Protein AF-A0A256CBD4-F1 (afdb_monomer_lite)

Structure (mmCIF, N/CA/C/O backbone):
data_AF-A0A256CBD4-F1
#
_entry.id   AF-A0A256CBD4-F1
#
loop_
_atom_site.group_PDB
_atom_site.id
_atom_site.type_symbol
_atom_site.label_atom_id
_atom_site.label_alt_id
_atom_site.label_comp_id
_atom_site.label_asym_id
_atom_site.label_entity_id
_atom_site.label_seq_id
_atom_site.pdbx_PDB_ins_code
_atom_site.Cartn_x
_atom_site.Cartn_y
_atom_site.Cartn_z
_atom_site.occupancy
_atom_site.B_iso_or_equiv
_atom_site.auth_seq_id
_atom_site.auth_comp_id
_atom_site.auth_asym_id
_atom_site.auth_atom_id
_atom_site.pdbx_PDB_model_num
ATOM 1 N N . MET A 1 1 ? -26.320 -2.472 10.572 1.00 41.25 1 MET A N 1
ATOM 2 C CA . MET A 1 1 ? -25.770 -3.140 9.368 1.00 41.25 1 MET A CA 1
ATOM 3 C C . MET A 1 1 ? -24.590 -2.322 8.862 1.00 41.25 1 MET A C 1
ATOM 5 O O . MET A 1 1 ? -24.814 -1.251 8.315 1.00 41.25 1 MET A O 1
ATOM 9 N N . ASN A 1 2 ? -23.347 -2.771 9.070 1.00 53.47 2 ASN A N 1
ATOM 10 C CA . ASN A 1 2 ? -22.174 -2.076 8.524 1.00 53.47 2 ASN A CA 1
ATOM 11 C C . ASN A 1 2 ? -22.102 -2.347 7.014 1.00 53.47 2 ASN A C 1
ATOM 13 O O . ASN A 1 2 ? -21.781 -3.458 6.599 1.00 53.47 2 ASN A O 1
ATOM 17 N N . GLN A 1 3 ? -22.453 -1.352 6.193 1.00 62.62 3 GLN A N 1
ATOM 18 C CA . GLN A 1 3 ? -22.394 -1.458 4.732 1.00 62.62 3 GLN A CA 1
ATOM 19 C C . GLN A 1 3 ? -20.960 -1.764 4.272 1.00 62.62 3 GLN A C 1
ATOM 21 O O . GLN A 1 3 ? -19.996 -1.205 4.797 1.00 62.62 3 GLN A O 1
ATOM 26 N N . SER A 1 4 ? -20.789 -2.662 3.302 1.00 72.31 4 SER A N 1
ATOM 27 C CA . SER A 1 4 ? -19.468 -2.971 2.748 1.00 72.31 4 SER A CA 1
ATOM 28 C C . SER A 1 4 ? -18.983 -1.823 1.862 1.00 72.31 4 SER A C 1
ATOM 30 O O . SER A 1 4 ? -19.608 -1.540 0.841 1.00 72.31 4 SER A O 1
ATOM 32 N N . LEU A 1 5 ? -17.859 -1.196 2.211 1.00 77.38 5 LEU A N 1
ATOM 33 C CA . LEU A 1 5 ? -17.226 -0.162 1.384 1.00 77.38 5 LEU A CA 1
ATOM 34 C C . LEU A 1 5 ? -16.173 -0.837 0.498 1.00 77.38 5 LEU A C 1
ATOM 36 O O . LEU A 1 5 ? -15.347 -1.578 1.019 1.00 77.38 5 LEU A O 1
ATOM 40 N N . THR A 1 6 ? -16.197 -0.653 -0.823 1.00 77.00 6 THR A N 1
ATOM 41 C CA . THR A 1 6 ? -15.226 -1.295 -1.731 1.00 77.00 6 THR A CA 1
ATOM 42 C C . THR A 1 6 ? -14.678 -0.298 -2.730 1.00 77.00 6 THR A C 1
ATOM 44 O O . THR A 1 6 ? -15.437 0.252 -3.521 1.00 77.00 6 THR A O 1
ATOM 47 N N . PHE A 1 7 ? -13.354 -0.162 -2.757 1.00 75.25 7 PHE A N 1
ATOM 48 C CA . PHE A 1 7 ? -12.644 0.611 -3.766 1.00 75.25 7 PHE A CA 1
ATOM 49 C C . PHE A 1 7 ? -11.817 -0.308 -4.662 1.00 75.25 7 PHE A C 1
ATOM 51 O O . PHE A 1 7 ? -11.298 -1.350 -4.243 1.00 75.25 7 PHE A O 1
ATOM 58 N N . LYS A 1 8 ? -11.709 0.084 -5.929 1.00 67.56 8 LYS A N 1
ATOM 59 C CA . LYS A 1 8 ? -10.871 -0.573 -6.932 1.00 67.56 8 LYS A CA 1
ATOM 60 C C . LYS A 1 8 ? -9.859 0.438 -7.436 1.00 67.56 8 LYS A C 1
ATOM 62 O O . LYS A 1 8 ? -10.170 1.621 -7.527 1.00 67.56 8 LYS A O 1
ATOM 67 N N . THR A 1 9 ? -8.674 -0.029 -7.802 1.00 63.69 9 THR A N 1
ATOM 68 C CA . THR A 1 9 ? -7.705 0.832 -8.481 1.00 63.69 9 THR A CA 1
ATOM 69 C C . THR A 1 9 ? -8.322 1.326 -9.801 1.00 63.69 9 THR A C 1
ATOM 71 O O . THR A 1 9 ? -8.875 0.504 -10.542 1.00 63.69 9 THR A O 1
ATOM 74 N N . PRO A 1 10 ? -8.276 2.634 -10.111 1.00 64.44 10 PRO A N 1
ATOM 75 C CA . PRO A 1 10 ? -8.898 3.178 -11.316 1.00 64.44 10 PRO A CA 1
ATOM 76 C C . PRO A 1 10 ? -8.264 2.612 -12.593 1.00 64.44 10 PRO A C 1
ATOM 78 O O . PRO A 1 10 ? -7.061 2.345 -12.638 1.00 64.44 10 PRO A O 1
ATOM 81 N N . ALA A 1 11 ? -9.058 2.485 -13.663 1.00 58.50 11 ALA A N 1
ATOM 82 C CA . ALA A 1 11 ? -8.589 2.005 -14.970 1.00 58.50 11 ALA A CA 1
ATOM 83 C C . ALA A 1 11 ? -7.445 2.871 -15.533 1.00 58.50 11 ALA A C 1
ATOM 85 O O . ALA A 1 11 ? -6.521 2.358 -16.156 1.00 58.50 11 ALA A O 1
ATOM 86 N N . GLN A 1 12 ? -7.451 4.173 -15.230 1.00 54.25 12 GLN A N 1
ATOM 87 C CA . GLN A 1 12 ? -6.362 5.090 -15.567 1.00 54.25 12 GLN A CA 1
ATOM 88 C C . GLN A 1 12 ? -5.048 4.715 -14.859 1.00 54.25 12 GLN A C 1
ATOM 90 O O . GLN A 1 12 ? -3.988 4.769 -15.474 1.00 54.25 12 GLN A O 1
ATOM 95 N N . GLY A 1 13 ? -5.113 4.245 -13.608 1.00 58.03 13 GLY A N 1
ATOM 96 C CA . GLY A 1 13 ? -3.959 3.692 -12.896 1.00 58.03 13 GLY A CA 1
ATOM 97 C C . GLY A 1 13 ? -3.445 2.402 -13.539 1.00 58.03 13 GLY A C 1
ATOM 98 O O . GLY A 1 13 ? -2.240 2.220 -13.663 1.00 58.03 13 GLY A O 1
ATOM 99 N N . GLN A 1 14 ? -4.338 1.543 -14.041 1.00 60.56 14 GLN A N 1
ATOM 100 C CA . GLN A 1 14 ? -3.950 0.330 -14.774 1.00 60.56 14 GLN A CA 1
ATOM 101 C C . GLN A 1 14 ? -3.270 0.642 -16.116 1.00 60.56 14 GLN A C 1
ATOM 103 O O . GLN A 1 14 ? -2.287 -0.007 -16.467 1.00 60.56 14 GLN A O 1
ATOM 108 N N . LEU A 1 15 ? -3.747 1.661 -16.835 1.00 60.94 15 LEU A N 1
ATOM 109 C CA . LEU A 1 15 ? -3.182 2.108 -18.112 1.00 60.94 15 LEU A CA 1
ATOM 110 C C . LEU A 1 15 ? -1.800 2.752 -17.933 1.00 60.94 15 LEU A C 1
ATOM 112 O O . LEU A 1 15 ? -0.858 2.389 -18.633 1.00 60.94 15 LEU A O 1
ATOM 116 N N . VAL A 1 16 ? -1.651 3.638 -16.942 1.00 62.09 16 VAL A N 1
ATOM 117 C CA . VAL A 1 16 ? -0.349 4.223 -16.570 1.00 62.09 16 VAL A CA 1
ATOM 118 C C . VAL A 1 16 ? 0.645 3.123 -16.185 1.00 62.09 16 VAL A C 1
ATOM 120 O O . VAL A 1 16 ? 1.810 3.178 -16.571 1.00 62.09 16 VAL A O 1
ATOM 123 N N . MET A 1 17 ? 0.182 2.076 -15.499 1.00 62.62 17 MET A N 1
ATOM 124 C CA . MET A 1 17 ? 1.027 0.938 -15.136 1.00 62.62 17 MET A CA 1
ATOM 125 C C . MET A 1 17 ? 1.418 0.082 -16.334 1.00 62.62 17 MET A C 1
ATOM 127 O O . MET A 1 17 ? 2.583 -0.290 -16.432 1.00 62.62 17 MET A O 1
ATOM 131 N N . ALA A 1 18 ? 0.507 -0.181 -17.273 1.00 65.00 18 ALA A N 1
ATOM 132 C CA . ALA A 1 18 ? 0.836 -0.883 -18.513 1.00 65.00 18 ALA A CA 1
ATOM 133 C C . ALA A 1 18 ? 1.900 -0.122 -19.325 1.00 65.00 18 ALA A C 1
ATOM 135 O O . ALA A 1 18 ? 2.876 -0.719 -19.787 1.00 65.00 18 ALA A O 1
ATOM 136 N N . VAL A 1 19 ? 1.767 1.205 -19.424 1.00 67.56 19 VAL A N 1
ATOM 137 C CA . VAL A 1 19 ? 2.770 2.070 -20.063 1.00 67.56 19 VAL A CA 1
ATOM 138 C C . VAL A 1 19 ? 4.108 1.989 -19.324 1.00 67.56 19 VAL A C 1
ATOM 140 O O . VAL A 1 19 ? 5.146 1.830 -19.959 1.00 67.56 19 VAL A O 1
ATOM 143 N N . TYR A 1 20 ? 4.110 2.017 -17.991 1.00 66.88 20 TYR A N 1
ATOM 144 C CA . TYR A 1 20 ? 5.350 1.982 -17.217 1.00 66.88 20 TYR A CA 1
ATOM 145 C C . TYR A 1 20 ? 6.059 0.624 -17.259 1.00 66.88 20 TYR A C 1
ATOM 147 O O . TYR A 1 20 ? 7.273 0.573 -17.429 1.00 66.88 20 TYR A O 1
ATOM 155 N N . ILE A 1 21 ? 5.312 -0.481 -17.185 1.00 69.62 21 ILE A N 1
ATOM 156 C CA . ILE A 1 21 ? 5.852 -1.831 -17.400 1.00 69.62 21 ILE A CA 1
ATOM 157 C C . ILE A 1 21 ? 6.487 -1.913 -18.786 1.00 69.62 21 ILE A C 1
ATOM 159 O O . ILE A 1 21 ? 7.579 -2.458 -18.919 1.00 69.62 21 ILE A O 1
ATOM 163 N N . THR A 1 22 ? 5.853 -1.322 -19.801 1.00 70.94 22 THR A N 1
ATOM 164 C CA . THR A 1 22 ? 6.408 -1.267 -21.158 1.00 70.94 22 THR A CA 1
ATOM 165 C C . THR A 1 22 ? 7.712 -0.466 -21.190 1.00 70.94 22 THR A C 1
ATOM 167 O O . THR A 1 22 ? 8.704 -0.959 -21.718 1.00 70.94 22 THR A O 1
ATOM 170 N N . ILE A 1 23 ? 7.760 0.717 -20.565 1.00 74.38 23 ILE A N 1
ATOM 171 C CA . ILE A 1 23 ? 8.977 1.545 -20.488 1.00 74.38 23 ILE A CA 1
ATOM 172 C C . ILE A 1 23 ? 10.101 0.817 -19.739 1.00 74.38 23 ILE A C 1
ATOM 174 O O . ILE A 1 23 ? 11.216 0.754 -20.254 1.00 74.38 23 ILE A O 1
ATOM 178 N N . ILE A 1 24 ? 9.823 0.224 -18.569 1.00 72.38 24 ILE A N 1
ATOM 179 C CA . ILE A 1 24 ? 10.808 -0.582 -17.832 1.00 72.38 24 ILE A CA 1
ATOM 180 C C . ILE A 1 24 ? 11.293 -1.723 -18.715 1.00 72.38 24 ILE A C 1
ATOM 182 O O . ILE A 1 24 ? 12.493 -1.942 -18.803 1.00 72.38 24 ILE A O 1
ATOM 186 N N . THR A 1 25 ? 10.387 -2.435 -19.384 1.00 71.50 25 THR A N 1
ATOM 187 C CA . THR A 1 25 ? 10.741 -3.572 -20.241 1.00 71.50 25 THR A CA 1
ATOM 188 C C . THR A 1 25 ? 11.666 -3.135 -21.375 1.00 71.50 25 THR A C 1
ATOM 190 O O . THR A 1 25 ? 12.689 -3.772 -21.600 1.00 71.50 25 THR A O 1
ATOM 193 N N . VAL A 1 26 ? 11.374 -2.015 -22.044 1.00 75.75 26 VAL A N 1
ATOM 194 C CA . VAL A 1 26 ? 12.234 -1.454 -23.099 1.00 75.75 26 VAL A CA 1
ATOM 195 C C . VAL A 1 26 ? 13.600 -1.043 -22.544 1.00 75.75 26 VAL A C 1
ATOM 197 O O . VAL A 1 26 ? 14.624 -1.379 -23.135 1.00 75.75 26 VAL A O 1
ATOM 200 N N . PHE A 1 27 ? 13.638 -0.371 -21.392 1.00 73.88 27 PHE A N 1
ATOM 201 C CA . PHE A 1 27 ? 14.883 0.058 -20.750 1.00 73.88 27 PHE A CA 1
ATOM 202 C C . PHE A 1 27 ? 15.741 -1.134 -20.298 1.00 73.88 27 PHE A C 1
ATOM 204 O O . PHE A 1 27 ? 16.954 -1.159 -20.489 1.00 73.88 27 PHE A O 1
ATOM 211 N N . VAL A 1 28 ? 15.095 -2.169 -19.767 1.00 69.38 28 VAL A N 1
ATOM 212 C CA . VAL A 1 28 ? 15.706 -3.440 -19.376 1.00 69.38 28 VAL A CA 1
ATOM 213 C C . VAL A 1 28 ? 16.276 -4.181 -20.585 1.00 69.38 28 VAL A C 1
ATOM 215 O O . VAL A 1 28 ? 17.405 -4.660 -20.520 1.00 69.38 28 VAL A O 1
ATOM 218 N N . ILE A 1 29 ? 15.538 -4.244 -21.699 1.00 73.19 29 ILE A N 1
ATOM 219 C CA . ILE A 1 29 ? 16.024 -4.836 -22.955 1.00 73.19 29 ILE A CA 1
ATOM 220 C C . ILE A 1 29 ? 17.233 -4.055 -23.479 1.00 73.19 29 ILE A C 1
ATOM 222 O O . ILE A 1 29 ? 18.202 -4.666 -23.927 1.00 73.19 29 ILE A O 1
ATOM 226 N N . PHE A 1 30 ? 17.202 -2.723 -23.396 1.00 73.94 30 PHE A N 1
ATOM 227 C CA . PHE A 1 30 ? 18.315 -1.867 -23.801 1.00 73.94 30 PHE A CA 1
ATOM 228 C C . PHE A 1 30 ? 19.579 -2.138 -22.970 1.00 73.94 30 PHE A C 1
ATOM 230 O O . PHE A 1 30 ? 20.643 -2.355 -23.543 1.00 73.94 30 PHE A O 1
ATOM 237 N N . ILE A 1 31 ? 19.462 -2.222 -21.640 1.00 69.69 31 ILE A N 1
ATOM 238 C CA . ILE A 1 31 ? 20.588 -2.564 -20.753 1.00 69.69 31 ILE A CA 1
ATOM 239 C C . ILE A 1 31 ? 21.091 -3.986 -21.020 1.00 69.69 31 ILE A C 1
ATOM 241 O O . ILE A 1 31 ? 22.293 -4.197 -21.138 1.00 69.69 31 ILE A O 1
ATOM 245 N N . ALA A 1 32 ? 20.194 -4.965 -21.166 1.00 67.62 32 ALA A N 1
ATOM 246 C CA . ALA A 1 32 ? 20.583 -6.346 -21.452 1.00 67.62 32 ALA A CA 1
ATOM 247 C C . ALA A 1 32 ? 21.361 -6.465 -22.772 1.00 67.62 32 ALA A C 1
ATOM 249 O O . ALA A 1 32 ? 22.341 -7.202 -22.849 1.00 67.62 32 ALA A O 1
ATOM 250 N N . ARG A 1 33 ? 20.953 -5.701 -23.797 1.00 69.38 33 ARG A N 1
ATOM 251 C CA . ARG A 1 33 ? 21.657 -5.596 -25.084 1.00 69.38 33 ARG A CA 1
ATOM 252 C C . ARG A 1 33 ? 23.006 -4.887 -24.959 1.00 69.38 33 ARG A C 1
ATOM 254 O O . ARG A 1 33 ? 23.935 -5.280 -25.649 1.00 69.38 33 ARG A O 1
ATOM 261 N N . ALA A 1 34 ? 23.109 -3.861 -24.116 1.00 72.00 34 ALA A N 1
ATOM 262 C CA . ALA A 1 34 ? 24.326 -3.066 -23.950 1.00 72.00 34 ALA A CA 1
ATOM 263 C C . ALA A 1 34 ? 25.381 -3.727 -23.048 1.00 72.00 34 ALA A C 1
ATOM 265 O O . ALA A 1 34 ? 26.563 -3.427 -23.173 1.00 72.00 34 ALA A O 1
ATOM 266 N N . SER A 1 35 ? 24.966 -4.591 -22.121 1.00 67.44 35 SER A N 1
ATOM 267 C CA . SER A 1 35 ? 25.841 -5.160 -21.088 1.00 67.44 35 SER A CA 1
ATOM 268 C C . SER A 1 35 ? 26.051 -6.674 -21.214 1.00 67.44 35 SER A C 1
ATOM 270 O O . SER A 1 35 ? 26.644 -7.262 -20.316 1.00 67.44 35 SER A O 1
ATOM 272 N N . GLU A 1 36 ? 25.528 -7.313 -22.271 1.00 71.31 36 GLU A N 1
ATOM 273 C CA . GLU A 1 36 ? 25.529 -8.781 -22.473 1.00 71.31 36 GLU A CA 1
ATOM 274 C C . GLU A 1 36 ? 25.007 -9.574 -21.254 1.00 71.31 36 GLU A C 1
ATOM 276 O O . GLU A 1 36 ? 25.314 -10.749 -21.044 1.00 71.31 36 GLU A O 1
ATOM 281 N N . VAL A 1 37 ? 24.187 -8.927 -20.421 1.00 65.06 37 VAL A N 1
ATOM 282 C CA . VAL A 1 37 ? 23.649 -9.516 -19.194 1.00 65.06 37 VAL A CA 1
ATOM 283 C C . VAL A 1 37 ? 22.540 -10.495 -19.554 1.00 65.06 37 VAL A C 1
ATOM 285 O O . VAL A 1 37 ? 21.672 -10.217 -20.385 1.00 65.06 37 VAL A O 1
ATOM 288 N N . ASN A 1 38 ? 22.531 -11.643 -18.877 1.00 65.19 38 ASN A N 1
ATOM 289 C CA . ASN A 1 38 ? 21.531 -12.679 -19.089 1.00 65.19 38 ASN A CA 1
ATOM 290 C C . ASN A 1 38 ? 20.113 -12.149 -18.791 1.00 65.19 38 ASN A C 1
ATOM 292 O O . ASN A 1 38 ? 19.745 -11.892 -17.641 1.00 65.19 38 ASN A O 1
ATOM 296 N N . ILE A 1 39 ? 19.310 -12.032 -19.851 1.00 64.88 39 ILE A N 1
ATOM 297 C CA . ILE A 1 39 ? 17.927 -11.521 -19.865 1.00 64.88 39 ILE A CA 1
ATOM 298 C C . ILE A 1 39 ? 17.028 -12.242 -18.843 1.00 64.88 39 ILE A C 1
ATOM 300 O O . ILE A 1 39 ? 16.074 -11.657 -18.329 1.00 64.88 39 ILE A O 1
ATOM 304 N N . SER A 1 40 ? 17.360 -13.487 -18.491 1.00 64.62 40 SER A N 1
ATOM 305 C CA . SER A 1 40 ? 16.582 -14.329 -17.577 1.00 64.62 40 SER A CA 1
ATOM 306 C C . SER A 1 40 ? 16.388 -13.699 -16.193 1.00 64.62 40 SER A C 1
ATOM 308 O O . SER A 1 40 ? 15.274 -13.702 -15.678 1.00 64.62 40 SER A O 1
ATOM 310 N N . TRP A 1 41 ? 17.430 -13.100 -15.602 1.00 63.03 41 TRP A N 1
ATOM 311 C CA . TRP A 1 41 ? 17.324 -12.446 -14.286 1.00 63.03 41 TRP A CA 1
ATOM 312 C C . TRP A 1 41 ? 16.481 -11.170 -14.332 1.00 63.03 41 TRP A C 1
ATOM 314 O O . TRP A 1 41 ? 15.755 -10.848 -13.392 1.00 63.03 41 TRP A O 1
ATOM 324 N N . LEU A 1 42 ? 16.540 -10.458 -15.451 1.00 62.72 42 LEU A N 1
ATOM 325 C CA . LEU A 1 42 ? 15.828 -9.203 -15.643 1.00 62.72 42 LEU A CA 1
ATOM 326 C C . LEU A 1 42 ? 14.315 -9.409 -15.801 1.00 62.72 42 LEU A C 1
ATOM 328 O O . LEU A 1 42 ? 13.532 -8.603 -15.298 1.00 62.72 42 LEU A O 1
ATOM 332 N N . ILE A 1 43 ? 13.891 -10.524 -16.402 1.00 67.56 43 ILE A N 1
ATOM 333 C CA . ILE A 1 43 ? 12.474 -10.913 -16.473 1.00 67.56 43 ILE A CA 1
ATOM 334 C C . ILE A 1 43 ? 11.883 -11.105 -15.067 1.00 67.56 43 ILE A C 1
ATOM 336 O O . ILE A 1 43 ? 10.756 -10.677 -14.820 1.00 67.56 43 ILE A O 1
ATOM 340 N N . PHE A 1 44 ? 12.640 -11.666 -14.116 1.00 69.44 44 PHE A N 1
ATOM 341 C CA . PHE A 1 44 ? 12.174 -11.814 -12.732 1.00 69.44 44 PHE A CA 1
ATOM 342 C C . PHE A 1 44 ? 11.932 -10.469 -12.042 1.00 69.44 44 PHE A C 1
ATO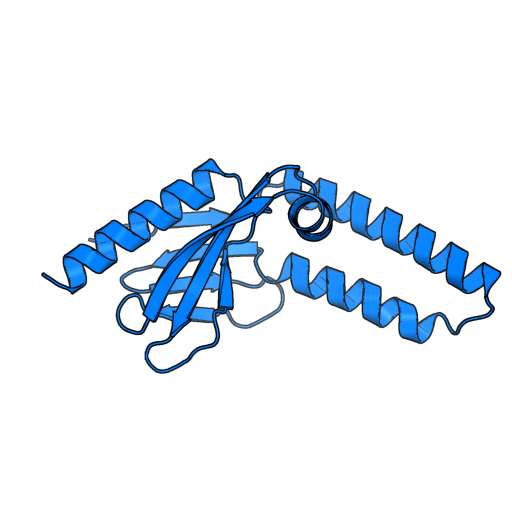M 344 O O . PHE A 1 44 ? 10.970 -10.342 -11.286 1.00 69.44 44 PHE A O 1
ATOM 351 N N . VAL A 1 45 ? 12.749 -9.452 -12.327 1.00 67.69 45 VAL A N 1
ATOM 352 C CA . VAL A 1 45 ? 12.550 -8.101 -11.780 1.00 67.69 45 VAL A CA 1
ATOM 353 C C . VAL A 1 45 ? 11.269 -7.479 -12.338 1.00 67.69 45 VAL A C 1
ATOM 355 O O . VAL A 1 45 ? 10.442 -6.986 -11.571 1.00 67.69 45 VAL A O 1
ATOM 358 N N . VAL A 1 46 ? 11.057 -7.561 -13.656 1.00 68.81 46 VAL A N 1
ATOM 359 C CA . VAL A 1 46 ? 9.842 -7.041 -14.306 1.00 68.81 46 VAL A CA 1
ATOM 360 C C . VAL A 1 46 ? 8.591 -7.754 -13.786 1.00 68.81 46 VAL A C 1
ATOM 362 O O . VAL A 1 46 ? 7.613 -7.099 -13.425 1.00 68.81 46 VAL A O 1
ATOM 365 N N . LEU A 1 47 ? 8.634 -9.085 -13.670 1.00 69.31 47 LEU A N 1
ATOM 366 C CA . LEU A 1 47 ? 7.537 -9.880 -13.116 1.00 69.31 47 LEU A CA 1
ATOM 367 C C . LEU A 1 47 ? 7.292 -9.589 -11.631 1.00 69.31 47 LEU A C 1
ATOM 369 O O . LEU A 1 47 ? 6.140 -9.545 -11.207 1.00 69.31 47 LEU A O 1
ATOM 373 N N . GLY A 1 48 ? 8.341 -9.351 -10.841 1.00 68.12 48 GLY A N 1
ATOM 374 C CA . GLY A 1 48 ? 8.224 -8.982 -9.430 1.00 68.12 48 GLY A CA 1
ATOM 375 C C . GLY A 1 48 ? 7.535 -7.631 -9.236 1.00 68.12 48 GLY A C 1
ATOM 376 O O . GLY A 1 48 ? 6.621 -7.513 -8.419 1.00 68.12 48 GLY A O 1
ATOM 377 N N . VAL A 1 49 ? 7.907 -6.628 -10.040 1.00 66.38 49 VAL A N 1
ATOM 378 C CA . VAL A 1 49 ? 7.245 -5.314 -10.049 1.00 66.38 49 VAL A CA 1
ATOM 379 C C . VAL A 1 49 ? 5.791 -5.455 -10.503 1.00 66.38 49 VAL A C 1
ATOM 381 O O . VAL A 1 49 ? 4.891 -4.942 -9.840 1.00 66.38 49 VAL A O 1
ATOM 384 N N . PHE A 1 50 ? 5.538 -6.218 -11.571 1.00 65.94 50 PHE A N 1
ATOM 385 C CA . PHE A 1 50 ? 4.185 -6.518 -12.045 1.00 65.94 50 PHE A CA 1
ATOM 386 C C . PHE A 1 50 ? 3.326 -7.178 -10.957 1.00 65.94 50 PHE A C 1
ATOM 388 O O . PHE A 1 50 ? 2.190 -6.766 -10.719 1.00 65.94 50 PHE A O 1
ATOM 395 N N . ALA A 1 51 ? 3.867 -8.174 -10.254 1.00 62.88 51 ALA A N 1
ATOM 396 C CA . ALA A 1 51 ? 3.178 -8.874 -9.176 1.00 62.88 51 ALA A CA 1
ATOM 397 C C . ALA A 1 51 ? 2.892 -7.949 -7.984 1.00 62.88 51 ALA A C 1
ATOM 399 O O . ALA A 1 51 ? 1.771 -7.944 -7.480 1.00 62.88 51 ALA A O 1
ATOM 400 N N . TYR A 1 52 ? 3.857 -7.128 -7.556 1.00 64.31 52 TYR A N 1
ATOM 401 C CA . TYR A 1 52 ? 3.664 -6.157 -6.471 1.00 64.31 52 TYR A CA 1
ATOM 402 C C . TYR A 1 52 ? 2.523 -5.191 -6.790 1.00 64.31 52 TYR A C 1
ATOM 404 O O . TYR A 1 52 ? 1.598 -5.006 -5.998 1.00 64.31 52 TYR A O 1
ATOM 412 N N . VAL A 1 53 ? 2.564 -4.636 -7.993 1.00 60.19 53 VAL A N 1
ATOM 413 C CA . VAL A 1 53 ? 1.605 -3.658 -8.481 1.00 60.19 53 VAL A CA 1
ATOM 414 C C . VAL A 1 53 ? 0.207 -4.255 -8.625 1.00 60.19 53 VAL A C 1
ATOM 416 O O . VAL A 1 53 ? -0.782 -3.669 -8.181 1.00 60.19 53 VAL A O 1
ATOM 419 N N . THR A 1 54 ? 0.113 -5.443 -9.219 1.00 57.72 54 THR A N 1
ATOM 420 C CA . THR A 1 54 ? -1.173 -6.119 -9.375 1.00 57.72 54 THR A CA 1
ATOM 421 C C . THR A 1 54 ? -1.724 -6.570 -8.029 1.00 57.72 54 THR A C 1
ATOM 423 O O . THR A 1 54 ? -2.935 -6.533 -7.863 1.00 57.72 54 THR A O 1
ATOM 426 N N . SER A 1 55 ? -0.884 -6.888 -7.033 1.00 54.94 55 SER A N 1
ATOM 427 C CA . SER A 1 55 ? -1.298 -7.508 -5.765 1.00 54.94 55 SER A CA 1
ATOM 428 C C . SER A 1 55 ? -2.334 -6.756 -4.914 1.00 54.94 55 SER A C 1
ATOM 430 O O . SER A 1 55 ? -2.915 -7.350 -4.007 1.00 54.94 55 SER A O 1
ATOM 432 N N . MET A 1 56 ? -2.618 -5.481 -5.193 1.00 60.62 56 MET A N 1
ATOM 433 C CA . MET A 1 56 ? -3.599 -4.677 -4.452 1.00 60.62 56 MET A CA 1
ATOM 434 C C . MET A 1 56 ? -4.679 -4.109 -5.375 1.00 60.62 56 MET A C 1
ATOM 436 O O . MET A 1 56 ? -4.915 -2.903 -5.400 1.00 60.62 56 MET A O 1
ATOM 440 N N . ALA A 1 57 ? -5.341 -4.975 -6.142 1.00 62.03 57 ALA A N 1
ATOM 441 C CA . ALA A 1 57 ? -6.357 -4.561 -7.111 1.00 62.03 57 ALA A CA 1
ATOM 442 C C . ALA A 1 57 ? -7.685 -4.113 -6.474 1.00 62.03 57 ALA A C 1
ATOM 444 O O . ALA A 1 57 ? -8.432 -3.344 -7.088 1.00 62.03 57 ALA A O 1
ATOM 445 N N . ARG A 1 58 ? -8.025 -4.620 -5.278 1.00 72.19 58 ARG A N 1
ATOM 446 C CA . ARG A 1 58 ? -9.230 -4.201 -4.543 1.00 72.19 58 ARG A CA 1
ATOM 447 C C . ARG A 1 58 ? -9.007 -4.172 -3.044 1.00 72.19 58 ARG A C 1
ATOM 449 O O . ARG A 1 58 ? -8.468 -5.123 -2.480 1.00 72.19 58 ARG A O 1
ATOM 456 N N . VAL A 1 59 ? -9.544 -3.139 -2.411 1.00 78.56 59 VAL A N 1
ATOM 457 C CA . VAL A 1 59 ? -9.616 -3.012 -0.958 1.00 78.56 59 VAL A CA 1
ATOM 458 C C . VAL A 1 59 ? -11.081 -2.847 -0.569 1.00 78.56 59 VAL A C 1
ATOM 460 O O . VAL A 1 59 ? -11.784 -1.986 -1.100 1.00 78.56 59 VAL A O 1
ATOM 463 N N . SER A 1 60 ? -11.550 -3.695 0.340 1.00 81.12 60 SER A N 1
ATOM 464 C CA . SER A 1 60 ? -12.937 -3.727 0.795 1.00 81.12 60 SER A CA 1
ATOM 465 C C . SER A 1 60 ? -13.001 -3.745 2.316 1.00 81.12 60 SER A C 1
ATOM 467 O O . SER A 1 60 ? -12.395 -4.602 2.944 1.00 81.12 60 SER A O 1
ATOM 469 N N . LEU A 1 61 ? -13.778 -2.853 2.917 1.00 80.38 61 LEU A N 1
ATOM 470 C CA . LEU A 1 61 ? -14.051 -2.843 4.350 1.00 80.38 61 LEU A CA 1
ATOM 471 C C . LE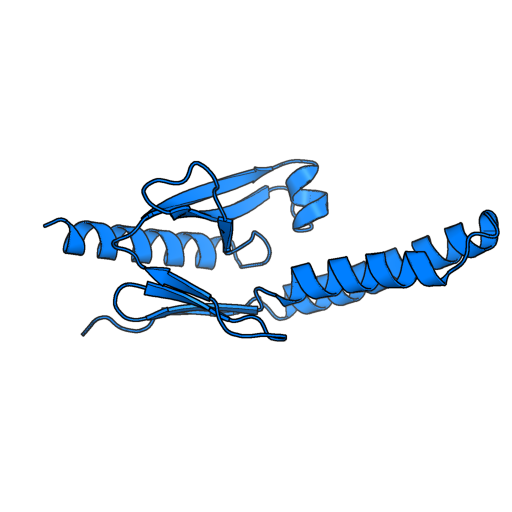U A 1 61 ? -15.344 -3.621 4.622 1.00 80.38 61 LEU A C 1
ATOM 473 O O . LEU A 1 61 ? -16.448 -3.120 4.385 1.00 80.38 61 LEU A O 1
ATOM 477 N N . VAL A 1 62 ? -15.209 -4.863 5.088 1.00 81.38 62 VAL A N 1
ATOM 478 C CA . VAL A 1 62 ? -16.318 -5.811 5.281 1.00 81.38 62 VAL A CA 1
ATOM 479 C C . VAL A 1 62 ? -16.425 -6.159 6.762 1.00 81.38 62 VAL A C 1
ATOM 481 O O . VAL A 1 62 ? -15.489 -6.710 7.335 1.00 81.38 62 VAL A O 1
ATOM 484 N N . GLY A 1 63 ? -17.564 -5.833 7.382 1.00 80.69 63 GLY A N 1
ATOM 485 C CA . GLY A 1 63 ? -17.730 -5.973 8.832 1.00 80.69 63 GLY A CA 1
ATOM 486 C C . GLY A 1 63 ? -16.642 -5.202 9.586 1.00 80.69 63 GLY A C 1
ATOM 487 O O . GLY A 1 63 ? -16.444 -4.011 9.317 1.00 80.69 63 GLY A O 1
ATOM 488 N N . ASP A 1 64 ? -15.921 -5.920 10.450 1.00 80.94 64 ASP A N 1
ATOM 489 C CA . ASP A 1 64 ? -14.836 -5.405 11.294 1.00 80.94 64 ASP A CA 1
ATOM 490 C C . ASP A 1 64 ? -13.436 -5.754 10.758 1.00 80.94 64 ASP A C 1
ATOM 492 O O . ASP A 1 64 ? -12.460 -5.813 11.507 1.00 80.94 64 ASP A O 1
ATOM 496 N N . ALA A 1 65 ? -13.305 -5.976 9.446 1.00 83.50 65 ALA A N 1
ATOM 497 C CA . ALA A 1 65 ? -12.011 -6.205 8.816 1.00 83.50 65 ALA A CA 1
ATOM 498 C C . ALA A 1 65 ? -11.852 -5.482 7.474 1.00 83.50 65 ALA A C 1
ATOM 500 O O . ALA A 1 65 ? -12.783 -5.356 6.672 1.00 83.50 65 ALA A O 1
ATOM 501 N N . LEU A 1 66 ? -10.619 -5.055 7.206 1.00 82.94 66 LEU A N 1
ATOM 502 C CA . LEU A 1 66 ? -10.182 -4.605 5.895 1.00 82.94 66 LEU A CA 1
ATOM 503 C C . LEU A 1 66 ? -9.697 -5.815 5.089 1.00 82.94 66 LEU A C 1
ATOM 505 O O . LEU A 1 66 ? -8.750 -6.500 5.464 1.00 82.94 66 LEU A O 1
ATOM 509 N N . VAL A 1 67 ? -10.346 -6.086 3.966 1.00 83.38 67 VAL A N 1
ATOM 510 C CA . VAL A 1 67 ? -10.022 -7.182 3.055 1.00 83.38 67 VAL A CA 1
ATOM 511 C C . VAL A 1 67 ? -9.314 -6.618 1.830 1.00 83.38 67 VAL A C 1
ATOM 513 O O . VAL A 1 67 ? -9.905 -5.893 1.032 1.00 83.38 67 VAL A O 1
ATOM 516 N N . VAL A 1 68 ? -8.054 -6.993 1.648 1.00 81.00 68 VAL A N 1
ATOM 517 C CA . VAL A 1 68 ? -7.242 -6.628 0.485 1.00 81.00 68 VAL A CA 1
ATOM 518 C C . VAL A 1 68 ? -7.192 -7.826 -0.452 1.00 81.00 68 VAL A C 1
ATOM 520 O O . VAL A 1 68 ? -6.580 -8.851 -0.144 1.00 81.00 68 VAL A O 1
ATOM 523 N N . LYS A 1 69 ? -7.860 -7.731 -1.603 1.00 75.12 69 LYS A N 1
ATOM 524 C CA . LYS A 1 69 ? -7.845 -8.781 -2.625 1.00 75.12 69 LYS A CA 1
ATOM 525 C C . LYS A 1 69 ? -6.770 -8.497 -3.665 1.00 75.12 69 LYS A C 1
ATOM 527 O O . LYS A 1 69 ? -6.845 -7.525 -4.419 1.00 75.12 69 LYS A O 1
ATOM 532 N N . SER A 1 70 ? -5.826 -9.427 -3.733 1.00 62.94 70 SER A N 1
ATOM 533 C CA . SER A 1 70 ? -4.897 -9.559 -4.845 1.00 62.94 70 SER A CA 1
ATOM 534 C C . SER A 1 70 ? -5.583 -10.266 -6.022 1.00 62.94 70 SER A C 1
ATOM 536 O O . SER A 1 70 ? -6.362 -11.192 -5.795 1.00 62.94 70 SER A O 1
ATOM 538 N N . PRO A 1 71 ? -5.320 -9.868 -7.276 1.00 57.09 71 PRO A N 1
ATOM 539 C CA . PRO A 1 71 ? -5.765 -10.582 -8.466 1.00 57.09 71 PRO A CA 1
ATOM 540 C C . PRO A 1 71 ? -5.032 -11.920 -8.638 1.00 57.09 71 PRO A C 1
ATOM 542 O O . PRO A 1 71 ? -5.557 -12.805 -9.301 1.00 57.09 71 PRO A O 1
ATOM 545 N N . LEU A 1 72 ? -3.858 -12.088 -8.017 1.00 54.53 72 LEU A N 1
ATOM 546 C CA . LEU A 1 72 ? -2.991 -13.268 -8.120 1.00 54.53 72 LEU A CA 1
ATOM 547 C C . LEU A 1 72 ? -2.746 -13.910 -6.740 1.00 54.53 72 LEU A C 1
ATOM 549 O O . LEU A 1 72 ? -1.611 -14.163 -6.348 1.00 54.53 72 LEU A O 1
ATOM 553 N N . GLY A 1 73 ? -3.802 -14.150 -5.953 1.00 58.78 73 GLY A N 1
ATOM 554 C CA . GLY A 1 73 ? -3.658 -14.889 -4.693 1.00 58.78 73 GLY A CA 1
ATOM 555 C C . GLY A 1 73 ? -4.859 -14.846 -3.752 1.00 58.78 73 GLY A C 1
ATOM 556 O O . GLY A 1 73 ? -5.922 -14.316 -4.073 1.00 58.78 73 GLY A O 1
ATOM 557 N N . LYS A 1 74 ? -4.675 -15.409 -2.550 1.00 63.84 74 LYS A N 1
ATOM 558 C CA . LYS A 1 74 ? -5.661 -15.324 -1.464 1.00 63.84 74 LYS A CA 1
ATOM 559 C C . LYS A 1 74 ? -5.723 -13.883 -0.949 1.00 63.84 74 LYS A C 1
ATOM 561 O O . LYS A 1 74 ? -4.690 -13.283 -0.652 1.00 63.84 74 LYS A O 1
ATOM 566 N N . GLY A 1 75 ? -6.933 -13.334 -0.849 1.00 71.00 75 GLY A N 1
ATOM 567 C CA . GLY A 1 75 ? -7.146 -12.023 -0.238 1.00 71.00 75 GLY A CA 1
ATOM 568 C C . GLY A 1 75 ? -6.676 -12.022 1.215 1.00 71.00 75 GLY A C 1
ATOM 569 O O . GLY A 1 75 ? -6.916 -12.983 1.944 1.00 71.00 75 GLY A O 1
ATOM 570 N N . ARG A 1 76 ? -5.986 -10.957 1.621 1.00 80.44 76 ARG A N 1
ATOM 571 C CA . ARG A 1 76 ? -5.537 -10.761 3.000 1.00 80.44 76 ARG A CA 1
ATOM 572 C C . ARG A 1 76 ? -6.625 -10.050 3.787 1.00 80.44 76 ARG A C 1
ATOM 574 O O . ARG A 1 76 ? -7.265 -9.139 3.270 1.00 80.44 76 ARG A O 1
ATOM 581 N N . VAL A 1 77 ? -6.829 -10.481 5.023 1.00 85.31 77 VAL A N 1
ATOM 582 C CA . VAL A 1 77 ? -7.820 -9.912 5.934 1.00 85.31 77 VAL A CA 1
ATOM 583 C C . VAL A 1 77 ? -7.067 -9.270 7.089 1.00 85.31 77 VAL A C 1
ATOM 585 O O . VAL A 1 77 ? -6.233 -9.918 7.714 1.00 85.31 77 VAL A O 1
ATOM 588 N N . TYR A 1 78 ? -7.355 -8.001 7.342 1.00 86.00 78 TYR A N 1
ATOM 589 C CA . TYR A 1 78 ? -6.736 -7.184 8.376 1.00 86.00 78 TYR A CA 1
ATOM 590 C C . TYR A 1 78 ? -7.826 -6.754 9.363 1.00 86.00 78 TYR A C 1
ATOM 592 O O . TYR A 1 78 ? -8.626 -5.873 9.034 1.00 86.00 78 TYR A O 1
ATOM 600 N N . PRO A 1 79 ? -7.928 -7.398 10.537 1.00 85.62 79 PRO A N 1
ATOM 601 C CA . PRO A 1 79 ? -8.964 -7.079 11.511 1.00 85.62 79 PRO A CA 1
ATOM 602 C C . PRO A 1 79 ? -8.758 -5.685 12.111 1.00 85.62 79 PRO A C 1
ATOM 604 O O . PRO A 1 79 ? -7.637 -5.304 12.458 1.00 85.62 79 PRO A O 1
ATOM 607 N N . LEU A 1 80 ? -9.859 -4.949 12.277 1.00 84.94 80 LEU A N 1
ATOM 608 C CA . LEU A 1 80 ? -9.894 -3.619 12.894 1.00 84.94 80 LEU A CA 1
ATOM 609 C C . LEU A 1 80 ? -9.558 -3.652 14.390 1.00 84.94 80 LEU A C 1
ATOM 611 O O . LEU A 1 80 ? -9.074 -2.658 14.925 1.00 84.94 80 LEU A O 1
ATOM 615 N N . SER A 1 81 ? -9.791 -4.786 15.053 1.00 83.56 81 SER A N 1
ATOM 616 C CA . SER A 1 81 ? -9.554 -4.982 16.487 1.00 83.56 81 SER A CA 1
ATOM 617 C C . SER A 1 81 ? -8.107 -5.334 16.842 1.00 83.56 81 SER A C 1
ATOM 619 O O . SER A 1 81 ? -7.689 -5.093 17.970 1.00 83.56 81 SER A O 1
ATOM 621 N N . SER A 1 82 ? -7.335 -5.896 15.907 1.00 83.69 82 SER A N 1
ATOM 622 C CA . SER A 1 82 ? -6.017 -6.491 16.183 1.00 83.69 82 SER A CA 1
ATOM 623 C C . SER A 1 82 ? -4.837 -5.679 15.641 1.00 83.69 82 SER A C 1
ATOM 625 O O . SER A 1 82 ? -3.768 -6.238 15.392 1.00 83.69 82 SER A O 1
ATOM 627 N N . GLY A 1 83 ? -5.028 -4.384 15.385 1.00 84.44 83 GLY A N 1
ATOM 628 C CA . GLY A 1 83 ? -3.957 -3.514 14.912 1.00 84.44 83 GLY A CA 1
ATOM 629 C C . GLY A 1 83 ? -4.373 -2.059 14.726 1.00 84.44 83 GLY A C 1
ATOM 630 O O . GLY A 1 83 ? -5.544 -1.697 14.853 1.00 84.44 83 GLY A O 1
ATOM 631 N N . ALA A 1 84 ? -3.386 -1.222 14.425 1.00 86.94 84 ALA A N 1
ATOM 632 C CA . ALA A 1 84 ? -3.565 0.191 14.125 1.00 86.94 84 ALA A CA 1
ATOM 633 C C . ALA A 1 84 ? -3.482 0.423 12.614 1.00 86.94 84 ALA A C 1
ATOM 635 O O . ALA A 1 84 ? -2.615 -0.138 11.940 1.00 86.94 84 ALA A O 1
ATOM 636 N N . PHE A 1 85 ? -4.382 1.250 12.088 1.00 88.62 85 PHE A N 1
ATOM 637 C CA . PHE A 1 85 ? -4.288 1.756 10.724 1.00 88.62 85 PHE A CA 1
ATOM 638 C C . PHE A 1 85 ? -3.763 3.182 10.770 1.00 88.62 85 PHE A C 1
ATOM 640 O O . PHE A 1 85 ? -4.228 3.988 11.569 1.00 88.62 85 PHE A O 1
ATOM 647 N N . GLU A 1 86 ? -2.827 3.498 9.885 1.00 87.88 86 GLU A N 1
ATOM 648 C CA . GLU A 1 86 ? -2.249 4.832 9.768 1.00 87.88 86 GLU A CA 1
ATOM 649 C C . GLU A 1 86 ? -2.265 5.275 8.313 1.00 87.88 86 GLU A C 1
ATOM 651 O O . GLU A 1 86 ? -1.961 4.493 7.406 1.00 87.88 86 GLU A O 1
ATOM 656 N N . MET A 1 87 ? -2.611 6.541 8.091 1.00 89.25 87 MET A N 1
ATOM 657 C CA . MET A 1 87 ? -2.510 7.166 6.783 1.00 89.25 87 MET A CA 1
ATOM 658 C C . MET A 1 87 ? -1.132 7.812 6.638 1.00 89.25 87 MET A C 1
ATOM 660 O O . MET A 1 87 ? -0.775 8.724 7.381 1.00 89.25 87 MET A O 1
ATOM 664 N N . GLN A 1 88 ? -0.364 7.357 5.655 1.00 86.31 88 GLN A N 1
ATOM 665 C CA . GLN A 1 88 ? 0.942 7.905 5.321 1.00 86.31 88 GLN A CA 1
ATOM 666 C C . GLN A 1 88 ? 0.874 8.683 4.014 1.00 86.31 88 GLN A C 1
ATOM 668 O O . GLN A 1 88 ? 0.475 8.146 2.974 1.00 86.31 88 GLN A O 1
ATOM 673 N N . LYS A 1 89 ? 1.339 9.933 4.057 1.00 85.50 89 LYS A N 1
ATOM 674 C CA . LYS A 1 89 ? 1.556 10.751 2.866 1.00 85.50 89 LYS A CA 1
ATOM 675 C C . LYS A 1 89 ? 2.954 10.479 2.322 1.00 85.50 89 LYS A C 1
ATOM 677 O O . LYS A 1 89 ? 3.955 10.778 2.969 1.00 85.50 89 LYS A O 1
ATOM 682 N N . VAL A 1 90 ? 3.027 9.922 1.121 1.00 81.38 90 VAL A N 1
ATOM 683 C CA . VAL A 1 90 ? 4.288 9.683 0.416 1.00 81.38 90 VAL A CA 1
ATOM 684 C C . VAL A 1 90 ? 4.498 10.822 -0.573 1.00 81.38 90 VAL A C 1
ATOM 686 O O . VAL A 1 90 ? 3.631 11.09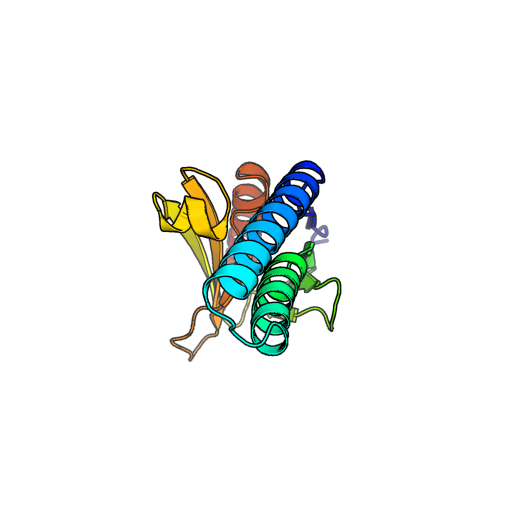1 -1.403 1.00 81.38 90 VAL A O 1
ATOM 689 N N . THR A 1 91 ? 5.646 11.496 -0.503 1.00 83.25 91 THR A N 1
ATOM 690 C CA . THR A 1 91 ? 5.979 12.642 -1.365 1.00 83.25 91 THR A CA 1
ATOM 691 C C . THR A 1 91 ? 7.331 12.471 -2.061 1.00 83.25 91 THR A C 1
ATOM 693 O O . THR A 1 91 ? 8.139 11.598 -1.723 1.00 83.25 91 THR A O 1
ATOM 696 N N . GLY A 1 92 ? 7.569 13.296 -3.082 1.00 79.31 92 GLY A N 1
ATOM 697 C CA . GLY A 1 92 ? 8.863 13.403 -3.753 1.00 79.31 92 GLY A CA 1
ATOM 698 C C . GLY A 1 92 ? 9.231 12.164 -4.570 1.00 79.31 92 GLY A C 1
ATOM 699 O O . GLY A 1 92 ? 8.380 11.540 -5.205 1.00 79.31 92 GLY A O 1
ATOM 700 N N . LEU A 1 93 ? 10.517 11.801 -4.566 1.00 70.44 93 LEU A N 1
ATOM 701 C CA . LEU A 1 93 ? 11.051 10.731 -5.416 1.00 70.44 93 LEU A CA 1
ATOM 702 C C . LEU A 1 93 ? 10.423 9.362 -5.103 1.00 70.44 93 LEU A C 1
ATOM 704 O O . LEU A 1 93 ? 10.134 8.598 -6.018 1.00 70.44 93 LEU A O 1
ATOM 708 N N . LYS A 1 94 ? 10.137 9.076 -3.826 1.00 69.38 94 LYS A N 1
ATOM 709 C CA . LYS A 1 94 ? 9.457 7.834 -3.421 1.00 69.38 94 LYS A CA 1
ATOM 710 C C . LYS A 1 94 ? 8.039 7.753 -3.983 1.00 69.38 94 LYS A C 1
ATOM 712 O O . LYS A 1 94 ? 7.643 6.702 -4.469 1.00 69.38 94 LYS A O 1
ATOM 717 N N . ALA A 1 95 ? 7.286 8.853 -3.958 1.00 72.25 95 ALA A N 1
ATOM 718 C CA . ALA A 1 95 ? 5.945 8.894 -4.543 1.00 72.25 95 ALA A CA 1
ATOM 719 C C . ALA A 1 95 ? 5.989 8.745 -6.067 1.00 72.25 95 ALA A C 1
ATOM 721 O O . ALA A 1 95 ? 5.144 8.068 -6.653 1.00 72.25 95 ALA A O 1
ATOM 722 N N . HIS A 1 96 ? 7.006 9.333 -6.698 1.00 69.81 96 HIS A N 1
ATOM 723 C CA . HIS A 1 96 ? 7.182 9.260 -8.139 1.00 69.81 96 HIS A CA 1
ATOM 724 C C . HIS A 1 96 ? 7.541 7.844 -8.603 1.00 69.81 96 HIS A C 1
ATOM 726 O O . HIS A 1 96 ? 6.942 7.352 -9.551 1.00 69.81 96 HIS A O 1
ATOM 732 N N . ILE A 1 97 ? 8.456 7.168 -7.903 1.00 66.06 97 ILE A N 1
ATOM 733 C CA . ILE A 1 97 ? 8.878 5.799 -8.231 1.00 66.06 97 ILE A CA 1
ATOM 734 C C . ILE A 1 97 ? 7.772 4.786 -7.910 1.00 66.06 97 ILE A C 1
ATOM 736 O O . ILE A 1 97 ? 7.501 3.898 -8.712 1.00 66.06 97 ILE A O 1
ATOM 740 N N . SER A 1 98 ? 7.130 4.907 -6.746 1.00 66.62 98 SER A N 1
ATOM 741 C CA . SER A 1 98 ? 6.161 3.905 -6.290 1.00 66.62 98 SER A CA 1
ATOM 742 C C . SER A 1 98 ? 4.767 4.092 -6.891 1.00 66.62 98 SER A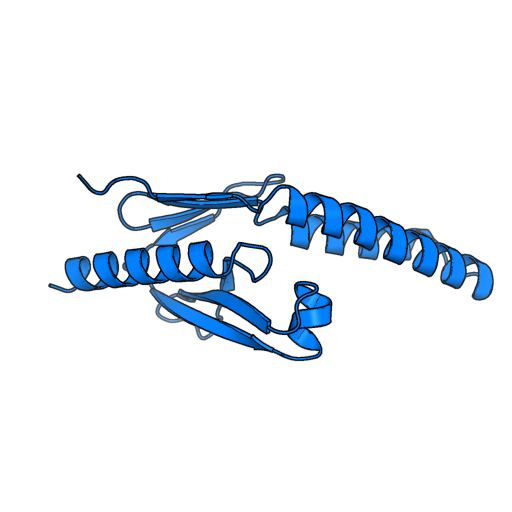 C 1
ATOM 744 O O . SER A 1 98 ? 4.044 3.109 -7.050 1.00 66.62 98 SER A O 1
ATOM 746 N N . TYR A 1 99 ? 4.363 5.334 -7.193 1.00 69.94 99 TYR A N 1
ATOM 747 C CA . TYR A 1 99 ? 2.974 5.675 -7.538 1.00 69.94 99 TYR A CA 1
ATOM 748 C C . TYR A 1 99 ? 2.821 6.636 -8.727 1.00 69.94 99 TYR A C 1
ATOM 750 O O . TYR A 1 99 ? 1.690 6.980 -9.067 1.00 69.94 99 TYR A O 1
ATOM 758 N N . PHE A 1 100 ? 3.915 7.094 -9.346 1.00 66.56 100 PHE A N 1
ATOM 759 C CA . PHE A 1 100 ? 3.916 8.038 -10.481 1.00 66.56 100 PHE A CA 1
ATOM 760 C C . PHE A 1 100 ? 3.214 9.369 -10.215 1.00 66.56 100 PHE A C 1
ATOM 762 O O . PHE A 1 100 ? 2.770 10.057 -11.133 1.00 66.56 100 PHE A O 1
ATOM 769 N N . LYS A 1 101 ? 3.143 9.768 -8.946 1.00 70.88 101 LYS A N 1
ATOM 770 C CA . LYS A 1 101 ? 2.552 11.034 -8.508 1.00 70.88 101 LYS A CA 1
ATOM 771 C C . LYS A 1 101 ? 3.593 11.841 -7.741 1.00 70.88 101 LYS A C 1
ATOM 773 O O . LYS A 1 101 ? 4.524 11.280 -7.169 1.00 70.88 101 LYS A O 1
ATOM 778 N N . LYS A 1 102 ? 3.443 13.169 -7.721 1.00 72.88 102 LYS A N 1
ATOM 779 C CA . LYS A 1 102 ? 4.277 14.042 -6.869 1.00 72.88 102 LYS A CA 1
ATOM 780 C C . LYS A 1 102 ? 4.005 13.793 -5.384 1.00 72.88 102 LYS A C 1
ATOM 782 O O . LYS A 1 102 ? 4.915 13.876 -4.562 1.00 72.88 102 LYS A O 1
ATOM 787 N N . GLU A 1 103 ? 2.758 13.458 -5.074 1.00 79.50 103 GLU A N 1
ATOM 788 C CA . GLU A 1 103 ? 2.282 13.112 -3.743 1.00 79.50 103 GLU A CA 1
ATOM 789 C C . GLU A 1 103 ? 1.212 12.026 -3.863 1.00 79.50 103 GLU A C 1
ATOM 791 O O . GLU A 1 103 ? 0.415 12.039 -4.807 1.00 79.50 103 GLU A O 1
ATOM 796 N N . ALA A 1 104 ? 1.190 11.088 -2.923 1.00 81.44 104 ALA A N 1
ATOM 797 C CA . ALA A 1 104 ? 0.147 10.080 -2.839 1.00 81.44 104 ALA A CA 1
ATOM 798 C C . ALA A 1 104 ? -0.118 9.682 -1.385 1.00 81.44 104 ALA A C 1
ATOM 800 O O . ALA A 1 104 ? 0.816 9.524 -0.598 1.00 81.44 104 ALA A O 1
ATOM 801 N N . ASP A 1 105 ? -1.391 9.481 -1.059 1.00 85.50 105 ASP A N 1
ATOM 802 C CA . ASP A 1 105 ? -1.811 8.972 0.241 1.00 85.50 105 ASP A CA 1
ATOM 803 C C . ASP A 1 105 ? -1.831 7.441 0.207 1.00 85.50 105 ASP A C 1
ATOM 805 O O . ASP A 1 105 ? -2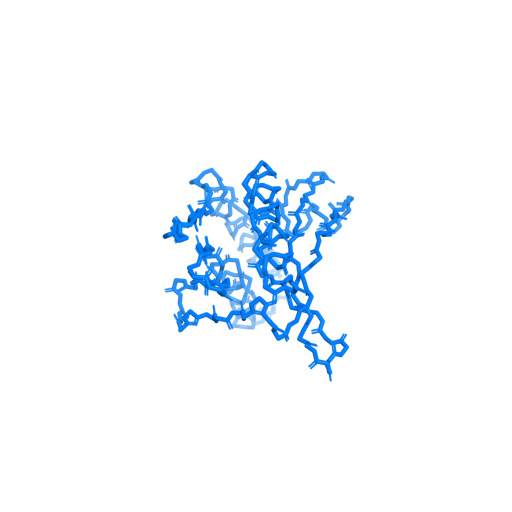.199 6.821 -0.792 1.00 85.50 105 ASP A O 1
ATOM 809 N N . SER A 1 106 ? -1.423 6.819 1.304 1.00 86.31 106 SER A N 1
ATOM 810 C CA . SER A 1 106 ? -1.416 5.369 1.472 1.00 86.31 106 SER A CA 1
ATOM 811 C C . SER A 1 106 ? -1.854 5.001 2.882 1.00 86.31 106 SER A C 1
ATOM 813 O O . SER A 1 106 ? -1.729 5.809 3.796 1.00 86.31 106 SER A O 1
ATOM 815 N N . ILE A 1 107 ? -2.375 3.791 3.066 1.00 86.75 107 ILE A N 1
ATOM 816 C CA . ILE A 1 107 ? -2.768 3.263 4.373 1.00 86.75 107 ILE A CA 1
ATOM 817 C C . ILE A 1 107 ? -1.867 2.083 4.698 1.00 86.75 107 ILE A C 1
ATOM 819 O O . ILE A 1 107 ? -1.747 1.134 3.911 1.00 86.75 107 ILE A O 1
ATOM 823 N N . THR A 1 108 ? -1.268 2.128 5.880 1.00 89.12 108 THR A N 1
ATOM 824 C CA . THR A 1 108 ? -0.509 1.031 6.473 1.00 89.12 108 THR A CA 1
ATOM 825 C C . THR A 1 108 ? -1.259 0.442 7.659 1.00 89.12 108 THR A C 1
ATOM 827 O O . THR A 1 108 ? -1.971 1.147 8.366 1.00 89.12 108 THR A O 1
ATOM 830 N N . TYR A 1 109 ? -1.090 -0.857 7.876 1.00 87.25 109 TYR A N 1
ATOM 831 C CA . TYR A 1 109 ? -1.613 -1.594 9.016 1.00 87.25 109 TYR A CA 1
ATOM 832 C C . TYR A 1 109 ? -0.464 -2.134 9.859 1.00 87.25 109 TYR A C 1
ATOM 834 O O . TYR A 1 109 ? 0.395 -2.849 9.339 1.00 87.25 109 TYR A O 1
ATOM 842 N N . THR A 1 110 ? -0.481 -1.844 11.153 1.00 88.81 110 THR A N 1
ATOM 843 C CA . THR A 1 110 ? 0.475 -2.369 12.129 1.00 88.81 110 THR A CA 1
ATOM 844 C C . THR A 1 110 ? -0.265 -3.329 13.065 1.00 88.81 110 THR A C 1
ATOM 846 O O . THR A 1 110 ? -1.116 -2.876 13.837 1.00 88.81 110 THR A O 1
ATOM 849 N N . PRO A 1 111 ? -0.004 -4.649 12.999 1.00 88.00 111 PRO A N 1
ATOM 850 C CA . PRO A 1 111 ? -0.614 -5.613 13.910 1.00 88.00 111 PRO A CA 1
ATOM 851 C C . PRO A 1 111 ? -0.213 -5.336 15.365 1.00 88.00 111 PRO A C 1
ATOM 853 O O . PRO A 1 111 ? 0.935 -4.990 15.641 1.00 88.00 111 PRO A O 1
ATOM 856 N N . THR A 1 112 ? -1.127 -5.542 16.312 1.00 85.12 112 THR A N 1
ATOM 857 C CA . THR A 1 112 ? -0.823 -5.419 17.744 1.00 85.12 112 THR A CA 1
ATOM 858 C C . THR A 1 112 ? 0.279 -6.407 18.138 1.00 85.12 112 THR A C 1
ATOM 860 O O . THR A 1 112 ? 0.171 -7.602 17.871 1.00 85.12 112 THR A O 1
ATOM 863 N N . GLY A 1 113 ? 1.343 -5.910 18.774 1.00 81.06 113 GLY A N 1
ATOM 864 C CA . GLY A 1 113 ? 2.503 -6.724 19.158 1.00 81.06 113 GLY A CA 1
ATOM 865 C C . GLY A 1 113 ? 3.539 -6.930 18.046 1.00 81.06 113 GLY A C 1
ATOM 866 O O . GLY A 1 113 ? 4.437 -7.751 18.207 1.00 81.06 113 GLY A O 1
ATOM 867 N N . SER A 1 114 ? 3.436 -6.207 16.924 1.00 82.62 114 SER A N 1
ATOM 868 C CA . SER A 1 114 ? 4.450 -6.198 15.870 1.00 82.62 114 SER A CA 1
ATOM 869 C C . SER A 1 114 ? 4.885 -4.777 15.526 1.00 82.62 114 SER A C 1
ATOM 871 O O . SER A 1 114 ? 4.046 -3.917 15.290 1.00 82.62 114 SER A O 1
ATOM 873 N N . ASP A 1 115 ? 6.192 -4.566 15.376 1.00 82.06 115 ASP A N 1
ATOM 874 C CA . ASP A 1 115 ? 6.750 -3.294 14.888 1.00 82.06 115 ASP A CA 1
ATOM 875 C C . ASP A 1 115 ? 6.724 -3.180 13.352 1.00 82.06 115 ASP A C 1
ATOM 877 O O . ASP A 1 115 ? 7.213 -2.212 12.770 1.00 82.06 115 ASP A O 1
ATOM 881 N N . ARG A 1 116 ? 6.197 -4.195 12.650 1.00 83.31 116 ARG A N 1
ATOM 882 C CA . ARG A 1 116 ? 6.178 -4.236 11.183 1.00 83.31 116 ARG A CA 1
ATOM 883 C C . ARG A 1 116 ? 4.848 -3.739 10.636 1.00 83.31 116 ARG A C 1
ATOM 885 O O . ARG A 1 116 ? 3.856 -4.468 10.629 1.00 83.31 116 ARG A O 1
ATOM 892 N N . SER A 1 117 ? 4.867 -2.538 10.073 1.00 84.88 117 SER A N 1
ATOM 893 C CA . SER A 1 117 ? 3.751 -2.008 9.292 1.00 84.88 117 SER A CA 1
ATOM 894 C C . SER A 1 117 ? 3.687 -2.648 7.905 1.00 84.88 117 SER A C 1
ATOM 896 O O . SER A 1 117 ? 4.689 -2.790 7.202 1.00 84.88 117 SER A O 1
ATOM 898 N N . VAL A 1 118 ? 2.481 -3.016 7.486 1.00 83.88 118 VAL A N 1
ATOM 899 C CA . VAL A 1 118 ? 2.191 -3.596 6.174 1.00 83.88 118 VAL A CA 1
ATOM 900 C C . VAL A 1 118 ? 1.353 -2.610 5.372 1.00 83.88 118 VAL A C 1
ATOM 902 O O . VAL A 1 118 ? 0.335 -2.123 5.851 1.00 83.88 118 VAL A O 1
ATOM 905 N N . LEU A 1 119 ? 1.750 -2.327 4.133 1.00 82.75 119 LEU A N 1
ATOM 906 C CA . LEU A 1 119 ? 0.948 -1.517 3.216 1.00 82.75 119 LEU A CA 1
ATOM 907 C C . LEU A 1 119 ? -0.350 -2.263 2.868 1.00 82.75 119 LEU A C 1
ATOM 909 O O . LEU A 1 119 ? -0.292 -3.397 2.391 1.00 82.75 119 LEU A O 1
ATOM 913 N N . VAL A 1 120 ? -1.505 -1.640 3.106 1.00 84.19 120 VAL A N 1
ATOM 914 C CA . VAL A 1 120 ? -2.832 -2.238 2.854 1.00 84.19 120 VAL A CA 1
ATOM 915 C C . VAL A 1 120 ? -3.628 -1.503 1.781 1.00 84.19 120 VAL A C 1
ATOM 917 O O . VAL A 1 120 ? -4.434 -2.119 1.089 1.00 84.19 120 VAL A O 1
ATOM 920 N N . MET A 1 121 ? -3.371 -0.209 1.595 1.00 83.06 121 MET A N 1
ATOM 921 C CA . MET A 1 121 ? -3.888 0.577 0.478 1.00 83.06 121 MET A CA 1
ATOM 922 C C . MET A 1 121 ? -2.783 1.511 0.002 1.00 83.06 121 MET A C 1
ATOM 924 O O . MET A 1 121 ? -2.134 2.172 0.806 1.00 83.06 121 MET A O 1
ATOM 928 N N . ASN A 1 122 ? -2.521 1.533 -1.297 1.00 81.06 122 ASN A N 1
ATOM 929 C CA . ASN A 1 122 ? -1.376 2.241 -1.855 1.00 81.06 122 ASN A CA 1
ATOM 930 C C . ASN A 1 122 ? -1.788 3.542 -2.564 1.00 81.06 122 ASN A C 1
ATOM 932 O O . ASN A 1 122 ? -2.968 3.800 -2.797 1.00 81.06 122 ASN A O 1
ATOM 936 N N . GLY A 1 123 ? -0.793 4.335 -2.957 1.00 71.94 123 GLY A N 1
ATOM 937 C CA . GLY A 1 123 ? -0.990 5.619 -3.632 1.00 71.94 123 GLY A CA 1
ATOM 938 C C . GLY A 1 123 ? -1.515 5.547 -5.071 1.00 71.94 123 GLY A C 1
ATOM 939 O O . GLY A 1 123 ? -1.704 6.590 -5.705 1.00 71.94 123 GLY A O 1
ATOM 940 N N . LEU A 1 124 ? -1.750 4.345 -5.613 1.00 73.50 124 LEU A N 1
ATOM 941 C CA . LEU A 1 124 ? -2.319 4.164 -6.954 1.00 73.50 124 LEU A CA 1
ATOM 942 C C . LEU A 1 124 ? -3.832 4.410 -6.978 1.00 73.50 124 LEU A C 1
ATOM 944 O O . LEU A 1 124 ? -4.374 4.759 -8.026 1.00 73.50 124 LEU A O 1
ATOM 948 N N . TYR A 1 125 ? -4.504 4.274 -5.834 1.00 75.12 125 TYR A N 1
ATOM 949 C CA . TYR A 1 125 ? -5.910 4.644 -5.677 1.00 75.12 125 TYR A CA 1
ATOM 950 C C . TYR A 1 125 ? -6.103 6.164 -5.822 1.00 75.12 125 TYR A C 1
ATOM 952 O O . TYR A 1 125 ? -5.138 6.942 -5.760 1.00 75.12 125 TYR A O 1
ATOM 960 N N . HIS A 1 126 ? -7.342 6.611 -6.053 1.00 78.50 126 HIS A N 1
ATOM 961 C CA . HIS A 1 126 ? -7.618 8.043 -5.984 1.00 78.50 126 HIS A CA 1
ATOM 962 C C . HIS A 1 126 ? -7.406 8.526 -4.542 1.00 78.50 126 HIS A C 1
ATOM 964 O O . HIS A 1 126 ? -7.795 7.822 -3.610 1.00 78.50 126 HIS A O 1
ATOM 970 N N . PRO A 1 127 ? -6.802 9.710 -4.328 1.00 79.44 127 PRO A N 1
ATOM 971 C CA . PRO A 1 127 ? -6.578 10.234 -2.978 1.00 79.44 127 PRO A CA 1
ATOM 972 C C . PRO A 1 127 ? -7.870 10.320 -2.155 1.00 79.44 127 PRO A C 1
ATOM 974 O O . PRO A 1 127 ? -7.867 10.071 -0.954 1.00 79.44 127 PRO A O 1
ATOM 977 N N . GLU A 1 128 ? -8.986 10.626 -2.817 1.00 82.19 128 GLU A N 1
ATOM 978 C CA . GLU A 1 128 ? -10.318 10.684 -2.212 1.00 82.19 128 GLU A CA 1
ATOM 979 C C . GLU A 1 128 ? -10.773 9.316 -1.689 1.00 82.19 128 GLU A C 1
ATOM 981 O O . GLU A 1 128 ? -11.239 9.227 -0.556 1.00 82.19 128 GLU A O 1
ATOM 986 N N . ASP A 1 129 ? -10.545 8.242 -2.452 1.00 83.44 129 ASP A N 1
ATOM 987 C CA . ASP A 1 129 ? -10.870 6.870 -2.041 1.00 83.44 129 ASP A CA 1
ATOM 988 C C . ASP A 1 129 ? -10.035 6.433 -0.833 1.00 83.44 129 ASP A C 1
ATOM 990 O O . ASP A 1 129 ? -10.542 5.785 0.083 1.00 83.44 129 ASP A O 1
ATOM 994 N N . VAL A 1 130 ? -8.747 6.795 -0.817 1.00 84.12 130 VAL A N 1
ATOM 995 C CA . VAL A 1 130 ? -7.842 6.488 0.301 1.00 84.12 130 VAL A CA 1
ATOM 996 C C . VAL A 1 130 ? -8.326 7.186 1.573 1.00 84.12 130 VAL A C 1
ATOM 998 O O . VAL A 1 130 ? -8.469 6.544 2.614 1.00 84.12 130 VAL A O 1
ATOM 1001 N N . LYS A 1 131 ? -8.655 8.479 1.486 1.00 86.50 131 LYS A N 1
ATOM 1002 C CA . LYS A 1 131 ? -9.179 9.254 2.620 1.00 86.50 131 LYS A CA 1
ATOM 1003 C C . LYS A 1 131 ? -10.534 8.737 3.096 1.00 86.50 131 LYS A C 1
ATOM 1005 O O . LYS A 1 131 ? -10.733 8.583 4.298 1.00 86.50 131 LYS A O 1
ATOM 1010 N N . ALA A 1 132 ? -11.445 8.427 2.175 1.00 85.56 132 ALA A N 1
ATOM 1011 C CA . ALA A 1 132 ? -12.758 7.878 2.501 1.00 85.56 132 ALA A CA 1
ATOM 1012 C C . ALA A 1 132 ? -12.647 6.508 3.189 1.00 85.56 132 ALA A C 1
ATOM 1014 O O . ALA A 1 132 ? -13.343 6.248 4.172 1.00 85.56 132 ALA A O 1
ATOM 1015 N N . MET A 1 133 ? -11.741 5.645 2.715 1.00 86.44 133 MET A N 1
ATOM 1016 C CA . MET A 1 133 ? -11.469 4.353 3.344 1.00 86.44 133 MET A CA 1
ATOM 1017 C C . MET A 1 133 ? -10.894 4.529 4.753 1.00 86.44 133 MET A C 1
ATOM 1019 O O . MET A 1 133 ? -11.354 3.867 5.681 1.00 86.44 133 MET A O 1
ATOM 1023 N N . PHE A 1 134 ? -9.932 5.437 4.931 1.00 88.44 134 PHE A N 1
ATOM 1024 C CA . PHE A 1 134 ? -9.333 5.704 6.238 1.00 88.44 134 PHE A CA 1
ATOM 1025 C C . PHE A 1 134 ? -10.354 6.256 7.243 1.00 88.44 134 PHE A C 1
ATOM 1027 O O . PHE A 1 134 ? -10.484 5.715 8.338 1.00 88.44 134 PHE A O 1
ATOM 1034 N N . ALA A 1 135 ? -11.169 7.238 6.846 1.00 87.69 135 ALA A N 1
ATOM 1035 C CA . ALA A 1 135 ? -12.235 7.773 7.694 1.00 87.69 135 ALA A CA 1
ATOM 1036 C C . ALA A 1 135 ? -13.257 6.691 8.100 1.00 87.69 135 ALA A C 1
ATOM 1038 O O . ALA A 1 135 ? -13.713 6.646 9.244 1.00 87.69 135 ALA A O 1
ATOM 1039 N N . ALA A 1 136 ? -13.598 5.776 7.183 1.00 86.38 136 ALA A N 1
ATOM 1040 C CA . ALA A 1 136 ? -14.486 4.654 7.479 1.00 86.38 136 ALA A CA 1
ATOM 1041 C C . ALA A 1 136 ? -13.855 3.636 8.449 1.00 86.38 136 ALA A C 1
ATOM 1043 O O . ALA A 1 136 ? -14.562 3.080 9.293 1.00 86.38 136 ALA A O 1
ATOM 1044 N N . ILE A 1 137 ? -12.544 3.395 8.344 1.00 87.19 137 ILE A N 1
ATOM 1045 C CA . ILE A 1 137 ? -11.772 2.568 9.280 1.00 87.19 137 ILE A CA 1
ATOM 1046 C C . ILE A 1 137 ? -11.792 3.196 10.677 1.00 87.19 137 ILE A C 1
ATOM 1048 O O . ILE A 1 137 ? -12.188 2.520 11.626 1.00 87.19 137 ILE A O 1
ATOM 1052 N N . GLU A 1 138 ? -11.447 4.480 10.804 1.00 88.06 138 GLU A N 1
ATOM 1053 C CA . GLU A 1 138 ? -11.419 5.185 12.093 1.00 88.06 138 GLU A CA 1
ATOM 1054 C C . GLU A 1 138 ? -12.789 5.187 12.776 1.00 88.06 138 GLU A C 1
ATOM 1056 O O . GLU A 1 138 ? -12.895 4.865 13.961 1.00 88.06 138 GLU A O 1
ATOM 1061 N N . ALA A 1 139 ? -13.855 5.477 12.023 1.00 86.06 139 ALA A N 1
ATOM 1062 C CA . ALA A 1 139 ? -15.218 5.461 12.547 1.00 86.06 139 ALA A CA 1
ATOM 1063 C C . ALA A 1 139 ? -15.597 4.083 13.116 1.00 86.06 139 ALA A C 1
ATOM 1065 O O . ALA A 1 139 ? -16.181 3.993 14.197 1.00 86.06 139 ALA A O 1
ATOM 1066 N N . ARG A 1 140 ? -15.226 2.993 12.427 1.00 85.69 140 ARG A N 1
ATOM 1067 C CA . ARG A 1 140 ? -15.482 1.627 12.911 1.00 85.69 140 ARG A CA 1
ATOM 1068 C C . ARG A 1 140 ? -14.594 1.249 14.090 1.00 85.69 140 ARG A C 1
ATOM 1070 O O . ARG A 1 140 ? -15.094 0.651 15.035 1.00 85.69 140 ARG A O 1
ATOM 1077 N N . GLN A 1 141 ? -13.315 1.626 14.086 1.00 83.56 141 GLN A N 1
ATOM 1078 C CA . GLN A 1 141 ? -12.424 1.374 15.224 1.00 83.56 141 GLN A CA 1
ATOM 1079 C C . GLN A 1 141 ? -12.875 2.113 16.484 1.00 83.56 141 GLN A C 1
ATOM 1081 O O . GLN A 1 141 ? -12.769 1.562 17.576 1.00 83.56 141 GLN A O 1
ATOM 1086 N N . LYS A 1 142 ? -13.410 3.331 16.346 1.00 82.62 142 LYS A N 1
ATOM 1087 C CA . LYS A 1 142 ? -13.976 4.083 17.468 1.00 82.62 142 LYS A CA 1
ATOM 1088 C C . LYS A 1 142 ? -15.198 3.379 18.057 1.00 82.62 142 LYS A C 1
ATOM 1090 O O . LYS A 1 142 ? -15.285 3.251 19.272 1.00 82.62 142 LYS A O 1
ATOM 1095 N N . ASN A 1 143 ? -16.086 2.866 17.205 1.00 79.44 143 ASN A N 1
ATOM 1096 C CA . ASN A 1 143 ? -17.267 2.115 17.640 1.00 79.44 143 ASN A CA 1
ATOM 1097 C C . ASN A 1 143 ? -16.927 0.757 18.276 1.00 79.44 143 ASN A C 1
ATOM 1099 O O . ASN A 1 143 ? -17.709 0.262 19.070 1.00 79.44 143 ASN A O 1
ATOM 1103 N N . LEU A 1 144 ? -15.782 0.154 17.937 1.00 74.81 144 LEU A N 1
ATOM 1104 C CA . LEU A 1 144 ? -15.311 -1.109 18.528 1.00 74.81 144 LEU A CA 1
ATOM 1105 C C . LEU A 1 144 ? -14.618 -0.931 19.888 1.00 74.81 144 LEU A C 1
ATOM 1107 O O . LEU A 1 144 ? -14.437 -1.908 20.610 1.00 74.81 144 LEU A O 1
ATOM 1111 N N . LYS A 1 145 ? -14.175 0.290 20.209 1.00 64.38 145 LYS A N 1
ATOM 1112 C CA . LYS A 1 145 ? -13.537 0.641 21.489 1.00 64.38 145 LYS A CA 1
ATOM 1113 C C . LYS A 1 145 ? -14.504 1.289 22.489 1.00 64.38 145 LYS A C 1
ATOM 1115 O O . LYS A 1 145 ? -14.092 1.538 23.620 1.00 64.38 145 LYS A O 1
ATOM 1120 N N . SER A 1 146 ? -15.722 1.614 22.051 1.00 54.22 146 SER A N 1
ATOM 1121 C CA . SER A 1 146 ? -16.806 2.155 22.880 1.00 54.22 146 SER A CA 1
ATOM 1122 C C . SER A 1 146 ? -17.702 1.044 23.400 1.00 54.22 146 SER A C 1
ATOM 1124 O O . SER A 1 146 ? -18.366 1.330 24.419 1.00 54.22 146 SER A O 1
#

pLDDT: mean 74.34, std 10.13, range [41.25, 89.25]

Radius of gyration: 17.5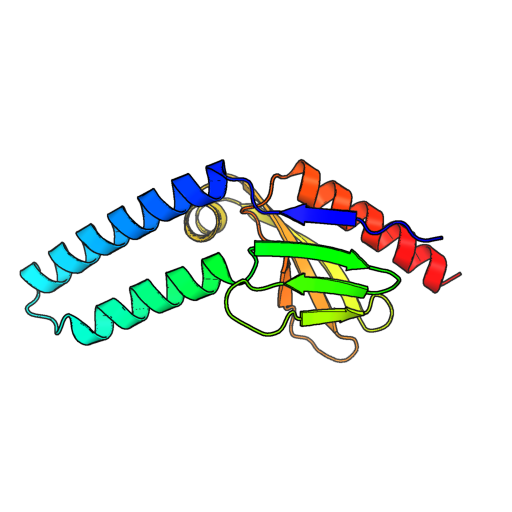5 Å; chains: 1; bounding box: 52×29×48 Å

Secondary structure (DSSP, 8-state):
--PPEEEE--HHHHHHHHHHHHHHHHHHHHHHHHHT--HHHHHHHHHHHHHHHHTTSEEEEETTEEEEE-TTSPPEEEESSSEEEEEEEEEHHHHHHHHSSSEEEEEEEEETT----EEEE-TTS-HHHHHHHHHHHHHHHHHHH-

Sequence (146 aa):
MNQSLTFKTPAQGQLVMAVYITIITVFVIFIARASEVNISWLIFVVLGVFAYVTSMARVSLVGDALVVKSPLGKGRVYPLSSGAFEMQKVTGLKAHISYFKKEADSITYTPTGSDRSVLVMNGLYHPEDVKAMFAAIEARQKNLKS

Foldseek 3Di:
DLDKDKDFQDVVLVVVVVVVLVVLVVVLVVCCVVPVDDCVVVVVVSVVLVQVSQQQGMWMDDQQWIWGHHPPDDIDTGGLAFWDKDKDKDADPRCCVNAVDRIFIWIWTDGPPGPDIDTRGDRSHDNVSRVVVVVSSVVSSVVVVD